Protein AF-A0A522EWA6-F1 (afdb_monomer)

Radius of gyration: 21.9 Å; Cα contacts (8 Å, |Δi|>4): 262; chains: 1; bounding box: 53×38×68 Å

Structure (mmCIF, N/CA/C/O backbone):
data_AF-A0A522EWA6-F1
#
_entry.id   AF-A0A522EWA6-F1
#
loop_
_atom_site.group_PDB
_atom_site.id
_atom_site.type_symbol
_atom_site.label_atom_id
_atom_site.label_alt_id
_atom_site.label_comp_id
_atom_site.label_asym_id
_atom_site.label_entity_id
_atom_site.label_seq_id
_atom_site.pdbx_PDB_ins_code
_atom_site.Cartn_x
_atom_site.Cartn_y
_atom_site.Cartn_z
_atom_site.occupancy
_atom_site.B_iso_or_equiv
_atom_site.auth_seq_id
_atom_site.auth_comp_id
_atom_site.auth_asym_id
_atom_site.auth_atom_id
_atom_site.pdbx_PDB_model_num
ATOM 1 N N . MET A 1 1 ? -25.212 -21.158 46.174 1.00 70.19 1 MET A N 1
ATOM 2 C CA . MET A 1 1 ? -25.346 -21.860 44.876 1.00 70.19 1 MET A CA 1
ATOM 3 C C .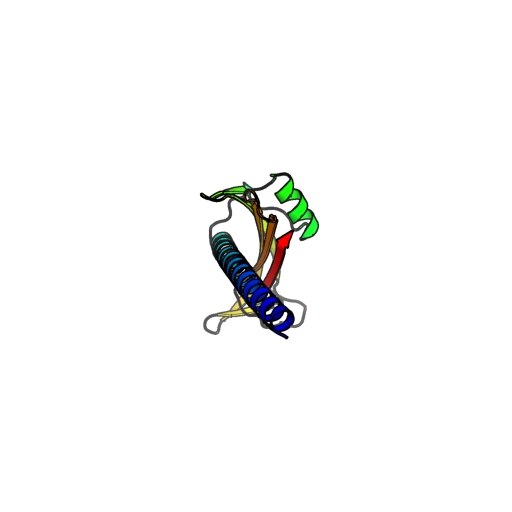 MET A 1 1 ? -26.035 -21.005 43.813 1.00 70.19 1 MET A C 1
ATOM 5 O O . MET A 1 1 ? -25.386 -20.706 42.824 1.00 70.19 1 MET A O 1
ATOM 9 N N . LEU A 1 2 ? -27.272 -20.528 44.020 1.00 87.06 2 LEU A N 1
ATOM 10 C CA . LEU A 1 2 ? -28.001 -19.696 43.036 1.00 87.06 2 LEU A CA 1
ATOM 11 C C . LEU A 1 2 ? -27.267 -18.408 42.613 1.00 87.06 2 LEU A C 1
ATOM 13 O O . LEU A 1 2 ? -27.205 -18.108 41.428 1.00 87.06 2 LEU A O 1
ATOM 17 N N . SER A 1 3 ? -26.648 -17.690 43.557 1.00 90.25 3 SER A N 1
ATOM 18 C CA . SER A 1 3 ? -25.840 -16.490 43.257 1.00 90.25 3 SER A CA 1
ATOM 19 C C . SER A 1 3 ? -24.635 -16.797 42.351 1.00 90.25 3 SER A C 1
ATOM 21 O O . SER A 1 3 ? -24.349 -16.060 41.413 1.00 90.25 3 SER A O 1
ATOM 23 N N . LEU A 1 4 ? -23.991 -17.947 42.565 1.00 91.19 4 LEU A N 1
ATOM 24 C CA . LEU A 1 4 ? -22.839 -18.404 41.784 1.00 91.19 4 LEU A CA 1
ATOM 25 C C . LEU A 1 4 ? -23.244 -18.749 40.344 1.00 91.19 4 LEU A C 1
ATOM 27 O O . LEU A 1 4 ? -22.566 -18.356 39.402 1.00 91.19 4 LEU A O 1
ATOM 31 N N . ILE A 1 5 ? -24.391 -19.416 40.182 1.00 92.44 5 ILE A N 1
ATOM 32 C CA . ILE A 1 5 ? -24.976 -19.733 38.872 1.00 92.44 5 ILE A CA 1
ATOM 33 C C . ILE A 1 5 ? -25.405 -18.446 38.152 1.00 92.44 5 ILE A C 1
ATOM 35 O O . ILE A 1 5 ? -25.106 -18.278 36.974 1.00 92.44 5 ILE A O 1
ATOM 39 N N . SER A 1 6 ? -26.045 -17.507 38.856 1.00 94.69 6 SER A N 1
ATOM 40 C CA . SER A 1 6 ? -26.446 -16.214 38.290 1.00 94.69 6 SER A CA 1
ATOM 41 C C . SER A 1 6 ? -25.248 -15.390 37.818 1.00 94.69 6 SER A C 1
ATOM 43 O O . SER A 1 6 ? -25.321 -14.774 36.757 1.00 94.69 6 SER A O 1
ATOM 45 N N . LEU A 1 7 ? -24.150 -15.376 38.581 1.00 94.75 7 LEU A N 1
ATOM 46 C CA . LEU A 1 7 ? -22.927 -14.676 38.195 1.00 94.75 7 LEU A CA 1
ATOM 47 C C . LEU A 1 7 ? -22.308 -15.306 36.942 1.00 94.75 7 LEU A C 1
ATOM 49 O O . LEU A 1 7 ? -21.950 -14.581 36.023 1.00 94.75 7 LEU A O 1
ATOM 53 N N . LEU A 1 8 ? -22.247 -16.640 36.878 1.00 95.44 8 LEU A N 1
ATOM 54 C CA . LEU A 1 8 ? -21.764 -17.382 35.707 1.00 95.44 8 LEU A CA 1
ATOM 55 C C . LEU A 1 8 ? -22.600 -17.118 34.448 1.00 95.44 8 LEU A C 1
ATOM 57 O O . LEU A 1 8 ? -22.051 -16.980 33.358 1.00 95.44 8 LEU A O 1
ATOM 61 N N . LEU A 1 9 ? -23.925 -17.027 34.589 1.00 95.62 9 LEU A N 1
ATOM 62 C CA . LEU A 1 9 ? -24.805 -16.674 33.475 1.00 95.62 9 LEU A CA 1
ATOM 63 C C . LEU A 1 9 ? -24.546 -15.240 33.000 1.00 95.62 9 LEU A C 1
ATOM 65 O O . LEU A 1 9 ? -24.426 -15.009 31.798 1.00 95.62 9 LEU A O 1
ATOM 69 N N . LEU A 1 10 ? -24.400 -14.291 33.929 1.00 96.12 10 LEU A N 1
ATOM 70 C CA . LEU A 1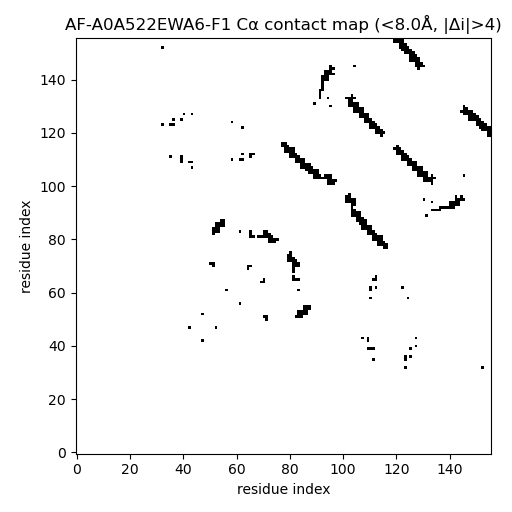 10 ? -24.126 -12.893 33.598 1.00 96.12 10 LEU A CA 1
ATOM 71 C C . LEU A 1 10 ? -22.771 -12.733 32.891 1.00 96.12 10 LEU A C 1
ATOM 73 O O . LEU A 1 10 ? -22.690 -12.057 31.865 1.00 96.12 10 LEU A O 1
ATOM 77 N N . THR A 1 11 ? -21.718 -13.382 33.398 1.00 95.81 11 THR A N 1
ATOM 78 C CA . THR A 1 11 ? -20.392 -13.342 32.767 1.00 95.81 11 THR A CA 1
ATOM 79 C C . THR A 1 11 ? -20.400 -14.024 31.405 1.00 95.81 11 THR A C 1
ATOM 81 O O . THR A 1 11 ? -19.826 -13.481 30.462 1.00 95.81 11 THR A O 1
ATOM 84 N N . GLY A 1 12 ? -21.108 -15.149 31.261 1.00 96.00 12 GLY A N 1
ATOM 85 C CA . GLY A 1 12 ? -21.303 -15.819 29.976 1.00 96.00 12 GLY A CA 1
ATOM 86 C C . GLY A 1 12 ? -21.970 -14.910 28.942 1.00 96.00 12 GLY A C 1
ATOM 87 O O . GLY A 1 12 ? -21.460 -14.757 27.832 1.00 96.00 12 GLY A O 1
ATOM 88 N N . MET A 1 13 ? -23.060 -14.228 29.312 1.00 95.81 13 MET A N 1
ATOM 89 C CA . MET A 1 13 ? -23.728 -13.264 28.428 1.00 95.81 13 MET A CA 1
ATOM 90 C C . MET A 1 13 ? -22.816 -12.086 28.069 1.00 95.81 13 MET A C 1
ATOM 92 O O . MET A 1 13 ? -22.732 -11.702 26.902 1.00 95.81 13 MET A O 1
ATOM 96 N N . GLN A 1 14 ? -22.094 -11.532 29.047 1.00 96.31 14 GLN A N 1
ATOM 97 C CA . GLN A 1 14 ? -21.159 -10.433 28.812 1.00 96.31 14 GLN A CA 1
ATOM 98 C C . GLN A 1 14 ? -20.033 -10.840 27.853 1.00 96.31 14 GLN A C 1
ATOM 100 O O . GLN A 1 14 ? -19.673 -10.072 26.961 1.00 96.31 14 GLN A O 1
ATOM 105 N N . GLN A 1 15 ? -19.503 -12.054 27.991 1.00 96.06 15 GLN A N 1
ATOM 106 C CA . GLN A 1 15 ? -18.454 -12.569 27.118 1.00 96.06 15 GLN A CA 1
ATOM 107 C C . GLN A 1 15 ? -18.953 -12.765 25.682 1.00 96.06 15 GLN A C 1
ATOM 109 O O . GLN A 1 15 ? -18.258 -12.382 24.742 1.00 96.06 15 GLN A O 1
ATOM 114 N N . VAL A 1 16 ? -20.172 -13.281 25.503 1.00 96.69 16 VAL A N 1
ATOM 115 C CA . VAL A 1 16 ? -20.808 -13.399 24.181 1.00 96.69 16 VAL A CA 1
ATOM 116 C C . VAL A 1 16 ? -20.965 -12.022 23.530 1.00 96.69 16 VAL A C 1
ATOM 118 O O . VAL A 1 16 ? -20.582 -11.843 22.375 1.00 96.69 16 VAL A O 1
ATOM 121 N N . LEU A 1 17 ? -21.448 -11.020 24.272 1.00 96.81 17 LEU A N 1
ATOM 122 C CA . LEU A 1 17 ? -21.591 -9.650 23.763 1.00 96.81 17 LEU A CA 1
ATOM 123 C C . LEU A 1 17 ? -20.247 -9.034 23.349 1.00 96.81 17 LEU A C 1
ATOM 125 O O . LEU A 1 17 ? -20.148 -8.406 22.293 1.00 96.81 17 LEU A O 1
ATOM 129 N N . LEU A 1 18 ? -19.202 -9.226 24.156 1.00 95.75 18 LEU A N 1
ATOM 130 C CA . LEU A 1 18 ? -17.854 -8.760 23.827 1.00 95.75 18 LEU A CA 1
ATOM 131 C C . LEU A 1 18 ? -17.302 -9.456 22.580 1.00 95.75 18 LEU A C 1
ATOM 133 O O . LEU A 1 18 ? -16.688 -8.797 21.741 1.00 95.75 18 LEU A O 1
ATOM 137 N N . TYR A 1 19 ? -17.562 -10.754 22.427 1.00 96.44 19 TYR A N 1
ATOM 138 C CA . TYR A 1 19 ? -17.145 -11.517 21.256 1.00 96.44 19 TYR A CA 1
ATOM 139 C C . TYR A 1 19 ? -17.828 -11.019 19.978 1.00 96.44 19 TYR A C 1
ATOM 141 O O . TYR A 1 19 ? -17.151 -10.741 18.990 1.00 96.44 19 TYR A O 1
ATOM 149 N N . PHE A 1 20 ? -19.146 -10.796 20.014 1.00 96.06 20 PHE A N 1
ATOM 150 C CA . PHE A 1 20 ? -19.873 -10.195 18.891 1.00 96.06 20 PHE A CA 1
ATOM 151 C C . PHE A 1 20 ? -19.331 -8.812 18.523 1.00 96.06 20 PHE A C 1
ATOM 153 O O . PHE A 1 20 ? -19.141 -8.510 17.345 1.00 96.06 20 PHE A O 1
ATOM 160 N N . LYS A 1 21 ? -19.022 -7.973 19.518 1.00 94.50 21 LYS A N 1
ATOM 161 C CA . LYS A 1 21 ? -18.421 -6.658 19.273 1.00 94.50 21 LYS A CA 1
ATOM 162 C C . LYS A 1 21 ? -17.056 -6.773 18.588 1.00 94.50 21 LYS A C 1
ATOM 164 O O . LYS A 1 21 ? -16.794 -6.029 17.645 1.00 94.50 21 LYS A O 1
ATOM 169 N N . ALA A 1 22 ? -16.207 -7.693 19.044 1.00 93.88 22 ALA A N 1
ATOM 170 C CA . ALA A 1 22 ? -14.890 -7.925 18.459 1.00 93.88 22 ALA A CA 1
ATOM 171 C C . ALA A 1 22 ? -14.986 -8.436 17.011 1.00 93.88 22 ALA A C 1
ATOM 173 O O . ALA A 1 22 ? -14.269 -7.939 16.145 1.00 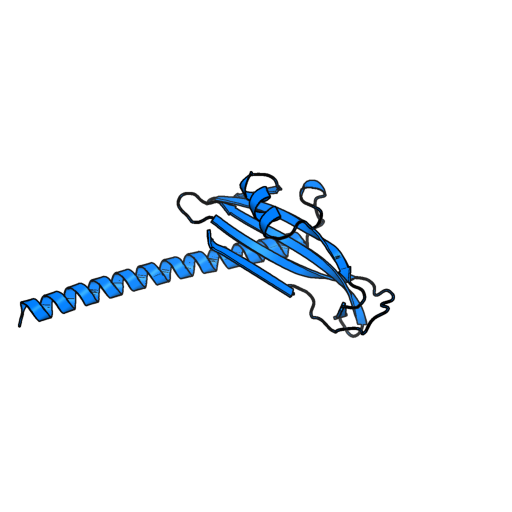93.88 22 ALA A O 1
ATOM 174 N N . LEU A 1 23 ? -15.909 -9.364 16.731 1.00 94.69 23 LEU A N 1
ATOM 175 C CA . LEU A 1 23 ? -16.162 -9.860 15.375 1.00 94.69 23 LEU A CA 1
ATOM 176 C C . LEU A 1 23 ? -16.595 -8.739 14.428 1.00 94.69 23 LEU A C 1
ATOM 178 O O . LEU A 1 23 ? -16.007 -8.584 13.361 1.00 94.69 23 LEU A O 1
ATOM 182 N N . ASN A 1 24 ? -17.554 -7.911 14.843 1.00 92.06 24 ASN A N 1
ATOM 183 C CA . ASN A 1 24 ? -18.030 -6.798 14.021 1.00 92.06 24 ASN A CA 1
ATOM 184 C C . ASN A 1 24 ? -16.915 -5.779 13.734 1.00 92.06 24 ASN A C 1
ATOM 186 O O . ASN A 1 24 ? -16.817 -5.247 12.630 1.00 92.06 24 ASN A O 1
ATOM 190 N N . GLN A 1 25 ? -16.046 -5.509 14.715 1.00 89.00 25 GLN A N 1
ATOM 191 C CA . GLN A 1 25 ? -14.884 -4.638 14.512 1.00 89.00 25 GLN A CA 1
ATOM 192 C C . GLN A 1 25 ? -13.872 -5.247 13.539 1.00 89.00 25 GLN A C 1
ATOM 194 O O . GLN A 1 25 ? -13.335 -4.531 12.693 1.00 89.00 25 GLN A O 1
ATOM 199 N N . HIS A 1 26 ? -13.628 -6.554 13.634 1.00 89.56 26 HIS A N 1
ATOM 200 C CA . HIS A 1 26 ? -12.735 -7.260 12.724 1.00 89.56 26 HIS A CA 1
ATOM 201 C C . HIS A 1 26 ? -13.269 -7.246 11.287 1.00 89.56 26 HIS A C 1
ATOM 203 O O . HIS A 1 26 ? -12.527 -6.939 10.356 1.00 89.56 26 HIS A O 1
ATOM 209 N N . GLU A 1 27 ? -14.562 -7.518 11.097 1.00 91.31 27 GLU A N 1
ATOM 210 C CA . GLU A 1 27 ? -15.198 -7.467 9.780 1.00 91.31 27 GLU A CA 1
ATOM 211 C C . GLU A 1 27 ? -15.074 -6.073 9.154 1.00 91.31 27 GLU A C 1
ATOM 213 O O . GLU A 1 27 ? -14.659 -5.940 8.001 1.00 91.31 27 GLU A O 1
ATOM 218 N N . LEU A 1 28 ? -15.342 -5.022 9.933 1.00 88.94 28 LEU A N 1
ATOM 219 C CA . LEU A 1 28 ? -15.198 -3.642 9.478 1.00 88.94 28 LEU A CA 1
ATOM 220 C C . LEU A 1 28 ? -13.754 -3.323 9.052 1.00 88.94 28 LEU A C 1
ATOM 222 O O . LEU A 1 28 ? -13.536 -2.743 7.988 1.00 88.94 28 LEU A O 1
ATOM 226 N N . GLN A 1 29 ? -12.757 -3.719 9.847 1.00 87.06 29 GLN A N 1
ATOM 227 C CA . GLN A 1 29 ? -11.341 -3.524 9.507 1.00 87.06 29 GLN A CA 1
ATOM 228 C C . GLN A 1 29 ? -10.956 -4.267 8.224 1.00 87.06 29 GLN A C 1
ATOM 230 O O . GLN A 1 29 ? -10.277 -3.709 7.362 1.00 87.06 29 GLN A O 1
ATOM 235 N N . GLN A 1 30 ? -11.431 -5.501 8.063 1.00 90.81 30 GLN A N 1
ATOM 236 C CA . GLN A 1 30 ? -11.172 -6.310 6.880 1.00 90.81 30 GLN A CA 1
ATOM 237 C C . GLN A 1 30 ? -11.797 -5.689 5.621 1.00 90.81 30 GLN A C 1
ATOM 239 O O . GLN A 1 30 ? -11.135 -5.589 4.585 1.00 90.81 30 GLN A O 1
ATOM 244 N N . GLN A 1 31 ? -13.037 -5.199 5.707 1.00 90.56 31 GLN A N 1
ATOM 245 C CA . GLN A 1 31 ? -13.686 -4.487 4.603 1.00 90.56 31 GLN A CA 1
ATOM 246 C C . GLN A 1 31 ? -12.891 -3.242 4.189 1.00 90.56 31 GLN A C 1
ATOM 248 O O . GLN A 1 31 ? -12.659 -3.025 2.997 1.00 90.56 31 GLN A O 1
ATOM 253 N N . ARG A 1 32 ? -12.419 -2.450 5.159 1.00 88.88 32 ARG A N 1
ATOM 254 C CA . ARG A 1 32 ? -11.609 -1.253 4.894 1.00 88.88 32 ARG A CA 1
ATOM 255 C C . ARG A 1 32 ? -10.266 -1.590 4.260 1.00 88.88 32 ARG A C 1
ATOM 257 O O . ARG A 1 32 ? -9.893 -0.957 3.272 1.00 88.88 32 ARG A O 1
ATOM 264 N N . PHE A 1 33 ? -9.576 -2.614 4.762 1.00 91.69 33 PHE A N 1
ATOM 265 C CA . PHE A 1 33 ? -8.340 -3.103 4.156 1.00 91.69 33 PHE A CA 1
ATOM 266 C C . PHE A 1 33 ? -8.545 -3.441 2.674 1.00 91.69 33 PHE A C 1
ATOM 268 O O . PHE A 1 33 ? -7.815 -2.921 1.832 1.00 91.69 33 PHE A O 1
ATOM 275 N N . TYR A 1 34 ? -9.572 -4.225 2.328 1.00 92.25 34 TYR A N 1
ATOM 276 C CA . TYR A 1 34 ? -9.825 -4.602 0.932 1.00 92.25 34 TYR A CA 1
ATOM 277 C C . TYR A 1 34 ? -10.218 -3.421 0.042 1.00 92.25 34 TYR A C 1
ATOM 279 O O . TYR A 1 34 ? -9.867 -3.388 -1.139 1.00 92.25 34 TYR A O 1
ATOM 287 N N . GLN A 1 35 ? -10.941 -2.436 0.577 1.00 91.38 35 GLN A N 1
ATOM 28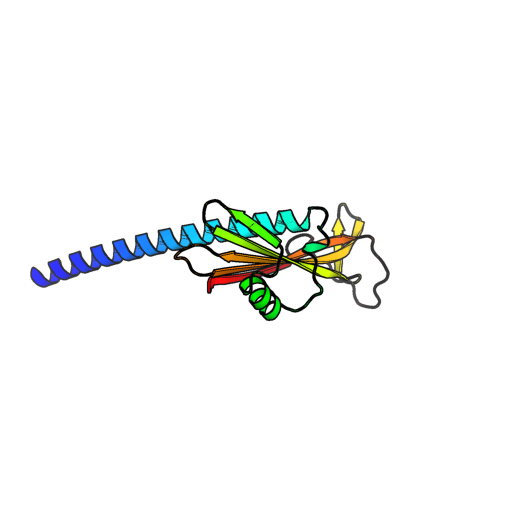8 C CA . GLN A 1 35 ? -11.241 -1.207 -0.160 1.00 91.38 35 GLN A CA 1
ATOM 289 C C . GLN A 1 35 ? -9.965 -0.415 -0.458 1.00 91.38 35 GLN A C 1
ATOM 291 O O . GLN A 1 35 ? -9.754 0.010 -1.597 1.00 91.38 35 GLN A O 1
ATOM 296 N N . MET A 1 36 ? -9.094 -0.254 0.541 1.00 93.06 36 MET A N 1
ATOM 297 C CA . MET A 1 36 ? -7.804 0.412 0.379 1.00 93.06 36 MET A CA 1
ATOM 298 C C . MET A 1 36 ? -6.889 -0.360 -0.580 1.00 93.06 36 MET A C 1
ATOM 300 O O . MET A 1 36 ? -6.258 0.252 -1.438 1.00 93.06 36 MET A O 1
ATOM 304 N N . GLU A 1 37 ? -6.841 -1.690 -0.494 1.00 93.56 37 GLU A N 1
ATOM 305 C CA . GLU A 1 37 ? -6.074 -2.541 -1.408 1.00 93.56 37 GLU A CA 1
ATOM 306 C C . GLU A 1 37 ? -6.552 -2.362 -2.850 1.00 93.56 37 GLU A C 1
ATOM 308 O O . GLU A 1 37 ? -5.755 -2.047 -3.734 1.00 93.56 37 GLU A O 1
ATOM 313 N N . ARG A 1 38 ? -7.865 -2.463 -3.083 1.00 91.62 38 ARG A N 1
ATOM 314 C CA . ARG A 1 38 ? -8.461 -2.269 -4.409 1.00 91.62 38 ARG A CA 1
ATOM 315 C C . ARG A 1 38 ? -8.141 -0.886 -4.971 1.00 91.62 38 ARG A C 1
ATOM 317 O O . ARG A 1 38 ? -7.809 -0.760 -6.150 1.00 91.62 38 ARG A O 1
ATOM 324 N N . LEU A 1 39 ? -8.213 0.147 -4.131 1.00 91.81 39 LEU A N 1
ATOM 325 C CA . LEU A 1 39 ? -7.854 1.507 -4.515 1.00 91.81 39 LEU A CA 1
ATOM 326 C C . LEU A 1 39 ? -6.365 1.622 -4.859 1.00 91.81 39 LEU A C 1
ATOM 328 O O . LEU A 1 39 ? -6.021 2.212 -5.881 1.00 91.81 39 LEU A O 1
ATOM 332 N N . ALA A 1 40 ? -5.478 1.044 -4.052 1.00 92.88 40 ALA A N 1
ATOM 333 C CA . ALA A 1 40 ? -4.045 1.045 -4.322 1.00 92.88 40 ALA A CA 1
ATOM 334 C C . ALA A 1 40 ? -3.728 0.353 -5.657 1.00 92.88 40 ALA A C 1
ATOM 336 O O . ALA A 1 40 ? -3.002 0.919 -6.473 1.00 92.88 40 ALA A O 1
ATOM 337 N N . SER A 1 41 ? -4.323 -0.812 -5.922 1.00 89.00 41 SER A N 1
ATOM 338 C CA . SER A 1 41 ? -4.187 -1.526 -7.198 1.00 89.00 41 SER A CA 1
ATOM 339 C C . SER A 1 41 ? -4.734 -0.728 -8.382 1.00 89.00 41 SER A C 1
ATOM 341 O O . SER A 1 41 ? -4.158 -0.745 -9.465 1.00 89.00 41 SER A O 1
ATOM 343 N N . PHE A 1 42 ? -5.825 0.014 -8.198 1.00 89.12 42 PHE A N 1
ATOM 344 C CA . PHE A 1 42 ? -6.337 0.907 -9.236 1.00 89.12 42 PHE A CA 1
ATOM 345 C C . PHE A 1 42 ? -5.371 2.069 -9.525 1.00 89.12 42 PHE A C 1
ATOM 347 O O . PHE A 1 42 ? -5.121 2.411 -10.685 1.00 89.12 42 PHE A O 1
ATOM 354 N N . LEU A 1 43 ? -4.784 2.658 -8.479 1.00 89.25 43 LEU A N 1
ATOM 355 C CA . LEU A 1 43 ? -3.829 3.763 -8.597 1.00 89.25 43 LEU A CA 1
ATOM 356 C C . LEU A 1 43 ? -2.514 3.349 -9.273 1.00 89.25 43 LEU A C 1
ATOM 358 O O . LEU A 1 43 ? -1.878 4.192 -9.905 1.00 89.25 43 LEU A O 1
ATOM 362 N N . THR A 1 44 ? -2.105 2.079 -9.186 1.00 84.44 44 THR A N 1
ATOM 363 C CA . THR A 1 44 ? -0.907 1.587 -9.891 1.00 84.44 44 THR A CA 1
ATOM 364 C C . THR A 1 44 ? -1.130 1.389 -11.389 1.00 84.44 44 THR A C 1
ATOM 366 O O . THR A 1 44 ? -0.169 1.503 -12.150 1.00 84.44 44 THR A O 1
ATOM 369 N N . GLN A 1 45 ? -2.368 1.117 -11.814 1.00 78.88 45 GLN A N 1
ATOM 370 C CA . GLN A 1 45 ? -2.724 0.840 -13.212 1.00 78.88 45 GLN A CA 1
ATOM 371 C C . GLN A 1 45 ? -3.064 2.104 -14.016 1.00 78.88 45 GLN A C 1
ATOM 373 O O . GLN A 1 45 ? -2.855 2.144 -15.230 1.00 78.88 45 GLN A O 1
ATOM 378 N N . LYS A 1 46 ? -3.585 3.159 -13.375 1.00 76.44 46 LYS A N 1
ATOM 379 C CA . LYS A 1 46 ? -3.902 4.419 -14.066 1.00 76.44 46 LYS A CA 1
ATOM 380 C C . LYS A 1 46 ? -2.645 5.210 -14.444 1.0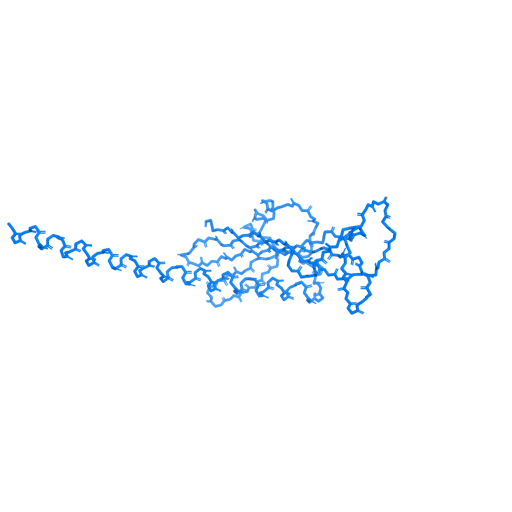0 76.44 46 LYS A C 1
ATOM 382 O O . LYS A 1 46 ? -1.642 5.207 -13.731 1.00 76.44 46 LYS A O 1
ATOM 387 N N . LYS A 1 47 ? -2.728 5.981 -15.543 1.00 65.62 47 LYS A N 1
ATOM 388 C CA . LYS A 1 47 ? -1.710 6.991 -15.886 1.00 65.62 47 LYS A CA 1
ATOM 389 C C . LYS A 1 47 ? -1.531 7.937 -14.697 1.00 65.62 47 LYS A C 1
ATOM 391 O O . LYS A 1 47 ? -2.469 8.617 -14.285 1.00 65.62 47 LYS A O 1
ATOM 396 N N . ARG A 1 48 ? -0.318 7.938 -14.144 1.00 68.88 48 ARG A N 1
ATOM 397 C CA . ARG A 1 48 ? 0.024 8.640 -12.906 1.00 68.88 48 ARG A CA 1
ATOM 398 C C . ARG A 1 48 ? -0.100 10.146 -13.124 1.00 68.88 48 ARG A C 1
ATOM 400 O O . ARG A 1 48 ? 0.572 10.701 -13.994 1.00 68.88 48 ARG A O 1
ATOM 407 N N . SER A 1 49 ? -0.921 10.817 -12.320 1.00 67.19 49 SER A N 1
ATOM 408 C CA . SER A 1 49 ? -0.830 12.273 -12.220 1.00 67.19 49 SER A CA 1
ATOM 409 C C . SER A 1 49 ? 0.52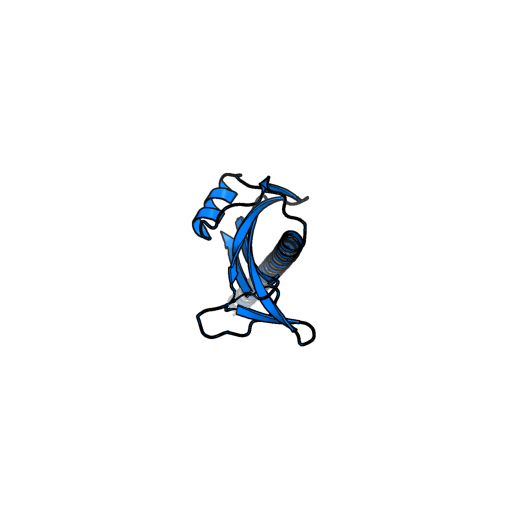1 12.621 -11.600 1.00 67.19 49 SER A C 1
ATOM 411 O O . SER A 1 49 ? 0.848 12.130 -10.517 1.00 67.19 49 SER A O 1
ATOM 413 N N . ARG A 1 50 ? 1.307 13.474 -12.272 1.00 73.31 50 ARG A N 1
ATOM 414 C CA . ARG A 1 50 ? 2.614 13.930 -11.763 1.00 73.31 50 ARG A CA 1
ATOM 415 C C . ARG A 1 50 ? 2.500 14.595 -10.386 1.00 73.31 50 ARG A C 1
ATOM 417 O O . ARG A 1 50 ? 3.459 14.554 -9.631 1.00 73.31 50 ARG A O 1
ATOM 424 N N . AL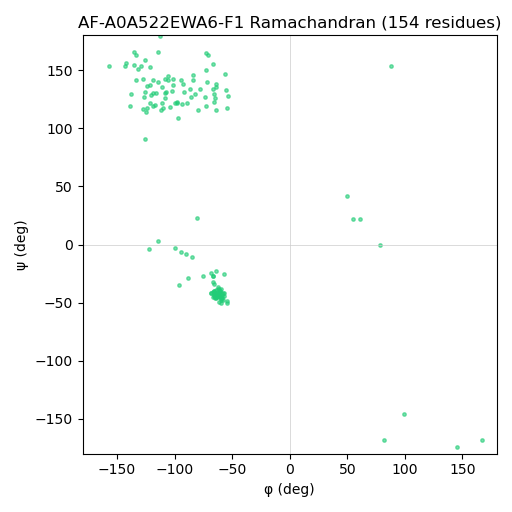A A 1 51 ? 1.331 15.143 -10.042 1.00 77.62 51 ALA A N 1
ATOM 425 C CA . ALA A 1 51 ? 1.094 15.812 -8.763 1.00 77.62 51 ALA A CA 1
ATOM 426 C C . ALA A 1 51 ? 1.136 14.865 -7.548 1.00 77.62 51 ALA A C 1
ATOM 428 O O . ALA A 1 51 ? 1.463 15.298 -6.448 1.00 77.62 51 ALA A O 1
ATOM 429 N N . CYS A 1 52 ? 0.831 13.576 -7.740 1.00 87.12 52 CYS A N 1
ATOM 430 C CA . CYS A 1 52 ? 0.809 12.577 -6.663 1.00 87.12 52 CYS A CA 1
ATOM 431 C C . CYS A 1 52 ? 2.085 11.726 -6.617 1.00 87.12 52 CYS A C 1
ATOM 433 O O . CYS A 1 52 ? 2.212 10.850 -5.758 1.00 87.12 52 CYS A O 1
ATOM 435 N N . LEU A 1 53 ? 2.994 11.948 -7.571 1.00 88.38 53 LEU A N 1
ATOM 436 C CA . LEU A 1 53 ? 4.240 11.214 -7.693 1.00 88.38 53 LEU A CA 1
ATOM 437 C C . LEU A 1 53 ? 5.304 11.869 -6.813 1.00 88.38 53 LEU A C 1
ATOM 439 O O . LEU A 1 53 ? 5.570 13.064 -6.930 1.00 88.38 53 LEU A O 1
ATOM 443 N N . ILE A 1 54 ? 5.931 11.084 -5.949 1.00 88.75 54 ILE A N 1
ATOM 444 C CA . ILE A 1 54 ? 7.040 11.529 -5.107 1.00 88.75 54 ILE A CA 1
ATOM 445 C C . ILE A 1 54 ? 8.245 10.607 -5.291 1.00 88.75 54 ILE A C 1
ATOM 447 O O . ILE A 1 54 ? 8.112 9.459 -5.718 1.00 88.75 54 ILE A O 1
ATOM 451 N N . SER A 1 55 ? 9.431 11.110 -4.951 1.00 85.44 55 SER A N 1
ATOM 452 C CA . SER A 1 55 ? 10.614 10.265 -4.811 1.00 85.44 55 SER A CA 1
ATOM 453 C C . SER A 1 55 ? 10.458 9.306 -3.629 1.00 85.44 55 SER A C 1
ATOM 455 O O . SER A 1 55 ? 9.712 9.572 -2.681 1.00 85.44 55 SER A O 1
ATOM 457 N N . ALA A 1 56 ? 11.176 8.185 -3.682 1.00 85.69 56 ALA A N 1
ATOM 458 C CA . ALA A 1 56 ? 11.181 7.210 -2.604 1.00 85.69 56 ALA A CA 1
ATOM 459 C C . ALA A 1 56 ? 11.779 7.822 -1.323 1.00 85.69 56 ALA A C 1
ATOM 461 O O . ALA A 1 56 ? 12.959 8.162 -1.282 1.00 85.69 56 ALA A O 1
ATOM 462 N N . ILE A 1 57 ? 10.972 7.946 -0.266 1.00 86.25 57 ILE A N 1
ATOM 463 C CA . ILE A 1 57 ? 11.400 8.538 1.021 1.00 86.25 57 ILE A CA 1
ATOM 464 C C . ILE A 1 57 ? 11.224 7.590 2.217 1.00 86.25 57 ILE A C 1
ATOM 466 O O . ILE A 1 57 ? 11.635 7.919 3.329 1.00 86.25 57 ILE A O 1
ATOM 470 N N . GLY A 1 58 ? 10.655 6.402 1.992 1.00 84.69 58 GLY A N 1
ATOM 471 C CA . GLY A 1 58 ? 10.477 5.364 3.012 1.00 84.69 58 GLY A CA 1
ATOM 472 C C . GLY A 1 58 ? 9.175 5.502 3.808 1.00 84.69 58 GLY A C 1
ATOM 473 O O . GLY A 1 58 ? 8.628 6.591 3.966 1.00 84.69 58 GLY A O 1
ATOM 474 N N . ALA A 1 59 ? 8.673 4.376 4.324 1.00 84.75 59 ALA A N 1
ATOM 475 C CA . ALA A 1 59 ? 7.307 4.253 4.846 1.00 84.75 59 ALA A CA 1
ATOM 476 C C . ALA A 1 59 ? 6.954 5.251 5.962 1.00 84.75 59 ALA A C 1
ATOM 478 O O . ALA A 1 59 ? 5.891 5.862 5.925 1.00 84.75 59 ALA A O 1
ATOM 479 N N . GLU A 1 60 ? 7.841 5.449 6.938 1.00 86.62 60 GLU A N 1
ATOM 480 C CA . GLU A 1 60 ? 7.559 6.327 8.080 1.00 86.62 60 GLU A CA 1
ATOM 481 C C . GLU A 1 60 ? 7.478 7.806 7.673 1.00 86.62 60 GLU A C 1
ATOM 483 O O . GLU A 1 60 ? 6.577 8.531 8.101 1.00 86.62 60 GLU A O 1
ATOM 488 N N . LYS A 1 61 ? 8.391 8.252 6.798 1.00 90.44 61 LYS A N 1
ATOM 489 C CA . LYS A 1 61 ? 8.378 9.622 6.272 1.00 90.44 61 LYS A CA 1
ATOM 490 C C . LYS A 1 61 ? 7.146 9.859 5.402 1.00 90.44 61 LYS A C 1
ATOM 492 O O . LYS A 1 61 ? 6.541 10.924 5.506 1.00 90.44 61 LYS A O 1
ATOM 497 N N . VAL A 1 62 ? 6.754 8.876 4.585 1.00 91.75 62 VAL A N 1
ATOM 498 C CA . VAL A 1 62 ? 5.515 8.948 3.795 1.00 91.75 62 VAL A CA 1
ATOM 499 C C . VAL A 1 62 ? 4.295 9.067 4.705 1.00 91.75 62 VAL A C 1
ATOM 501 O O . VAL A 1 62 ? 3.507 9.990 4.517 1.00 91.75 62 VAL A O 1
ATOM 504 N N . TRP A 1 63 ? 4.171 8.206 5.721 1.00 89.69 63 TRP A N 1
ATOM 505 C CA . TRP A 1 63 ? 3.075 8.268 6.693 1.00 89.69 63 TRP A CA 1
ATOM 506 C C . TRP A 1 63 ? 2.976 9.653 7.345 1.00 89.69 63 TRP A C 1
ATOM 508 O O . TRP A 1 63 ? 1.913 10.272 7.332 1.00 89.69 63 TRP A O 1
ATOM 518 N N . ARG A 1 64 ? 4.101 10.195 7.829 1.00 89.88 64 ARG A N 1
ATOM 519 C CA . ARG A 1 64 ? 4.138 11.524 8.457 1.00 89.88 64 ARG A CA 1
ATOM 520 C C . ARG A 1 64 ? 3.690 12.634 7.499 1.00 89.88 64 ARG A C 1
ATOM 522 O O . ARG A 1 64 ? 2.967 13.531 7.916 1.00 89.88 64 ARG A O 1
ATOM 529 N N . ARG A 1 65 ? 4.088 12.574 6.221 1.00 91.00 65 ARG A N 1
ATOM 530 C CA . ARG A 1 65 ? 3.670 13.555 5.202 1.00 91.00 65 ARG A CA 1
ATOM 531 C C . ARG A 1 65 ? 2.177 13.472 4.894 1.00 91.00 65 ARG A C 1
ATOM 533 O O . ARG A 1 65 ? 1.534 14.519 4.855 1.00 91.00 65 ARG A O 1
ATOM 540 N N . LEU A 1 66 ? 1.645 12.261 4.721 1.00 90.94 66 LEU A N 1
ATOM 541 C CA . LEU A 1 66 ? 0.213 12.042 4.495 1.00 90.94 66 LEU A CA 1
ATOM 542 C C . LEU A 1 66 ? -0.627 12.570 5.661 1.00 90.94 66 LEU A C 1
ATOM 544 O O . LEU A 1 66 ? -1.664 13.181 5.433 1.00 90.94 66 LEU A O 1
ATOM 548 N N . ARG A 1 67 ? -0.145 12.406 6.900 1.00 88.19 67 ARG A N 1
ATOM 549 C CA . ARG A 1 67 ? -0.819 12.910 8.104 1.00 88.19 67 ARG A CA 1
ATOM 550 C C . ARG A 1 67 ? -0.868 14.435 8.178 1.00 88.19 67 ARG A C 1
ATOM 552 O O . ARG A 1 67 ? -1.825 14.996 8.684 1.00 88.19 67 ARG A O 1
ATOM 559 N N . THR A 1 68 ? 0.143 15.118 7.642 1.00 86.00 68 THR A N 1
ATOM 560 C CA . THR A 1 68 ? 0.154 16.590 7.528 1.00 86.00 68 THR A CA 1
ATOM 561 C C . THR A 1 68 ? -0.653 17.108 6.331 1.00 86.00 68 THR A C 1
ATOM 563 O O . THR A 1 68 ? -0.351 18.182 5.818 1.00 86.00 68 THR A O 1
ATOM 566 N N . GLU A 1 69 ? -1.605 16.310 5.837 1.00 68.81 69 GLU A N 1
ATOM 567 C CA . GLU A 1 69 ? -2.470 16.583 4.678 1.00 68.81 69 GLU A CA 1
ATOM 568 C C . GLU A 1 69 ? -1.719 16.920 3.382 1.00 68.81 69 GLU A C 1
ATOM 570 O O . GLU A 1 69 ? -2.255 17.516 2.450 1.00 68.81 69 GLU A O 1
ATOM 575 N N . LYS A 1 70 ? -0.451 16.510 3.287 1.00 73.50 70 LYS A N 1
ATOM 576 C CA . LYS A 1 70 ? 0.322 16.632 2.054 1.00 73.50 70 LYS A CA 1
ATOM 577 C C . LYS A 1 70 ? 0.093 15.371 1.244 1.00 73.50 70 LYS A C 1
ATOM 579 O O . LYS A 1 70 ? 0.423 14.282 1.701 1.00 73.50 70 LYS A O 1
ATOM 584 N N . GLY A 1 71 ? -0.411 15.532 0.030 1.00 84.00 71 GLY A N 1
ATOM 585 C CA . GLY A 1 71 ? -0.624 14.441 -0.910 1.00 84.00 71 GLY A CA 1
ATOM 586 C C . GLY A 1 71 ? -1.854 14.671 -1.759 1.00 84.00 71 GLY A C 1
ATOM 587 O O . GLY A 1 71 ? -2.480 15.728 -1.703 1.00 84.00 71 GLY A O 1
ATOM 588 N N . CYS A 1 72 ? -2.187 13.673 -2.561 1.00 91.31 72 CYS A N 1
ATOM 589 C CA . CYS A 1 72 ? -3.448 13.683 -3.273 1.00 91.31 72 CYS A CA 1
ATOM 590 C C . CYS A 1 72 ? -4.548 13.148 -2.364 1.00 91.31 72 CYS A C 1
ATOM 592 O O . CYS A 1 72 ? -4.299 12.270 -1.542 1.00 91.31 72 CYS A O 1
ATOM 594 N N . VAL A 1 73 ? -5.754 13.687 -2.508 1.00 91.56 73 VAL A N 1
ATOM 595 C CA . VAL A 1 73 ? -6.888 13.364 -1.643 1.00 91.56 73 VAL A CA 1
ATOM 596 C C . VAL A 1 73 ? -8.019 12.742 -2.451 1.00 91.56 73 VAL A C 1
ATOM 598 O O . VAL A 1 73 ? -8.281 13.134 -3.589 1.00 91.56 73 VAL A O 1
ATOM 601 N N . LEU A 1 74 ? -8.679 11.758 -1.855 1.00 89.38 74 LEU A N 1
ATOM 602 C CA . LEU A 1 74 ? -9.931 11.180 -2.317 1.00 89.38 74 LEU A CA 1
ATOM 603 C C . LEU A 1 74 ? -10.939 11.285 -1.178 1.00 89.38 74 LEU A C 1
ATOM 605 O O . LEU A 1 74 ? -10.737 10.709 -0.109 1.00 89.38 74 LEU A O 1
ATOM 609 N N . SER A 1 75 ? -12.011 12.034 -1.409 1.00 89.06 75 SER A N 1
ATOM 610 C CA . SER A 1 75 ? -13.118 12.139 -0.462 1.00 89.06 75 SER A CA 1
ATOM 611 C C . SER A 1 75 ? -14.050 10.945 -0.633 1.00 89.06 75 SER A C 1
ATOM 613 O O . SER A 1 75 ? -14.483 10.641 -1.744 1.00 89.06 75 SER A O 1
ATOM 615 N N . LEU A 1 76 ? -14.358 10.282 0.474 1.00 83.31 76 LEU A N 1
ATOM 616 C CA . LEU A 1 76 ? -15.331 9.202 0.574 1.00 83.31 76 LEU A CA 1
ATOM 617 C C . LEU A 1 76 ? -16.495 9.674 1.450 1.00 83.31 76 LEU A C 1
ATOM 619 O O . LEU A 1 76 ? -16.379 10.668 2.165 1.00 83.31 76 LEU A O 1
ATOM 623 N N . SER A 1 77 ? -17.616 8.956 1.431 1.00 82.50 77 SER A N 1
ATOM 624 C CA . SER A 1 77 ? -18.767 9.295 2.282 1.00 82.50 77 SER A CA 1
ATOM 625 C C . SER A 1 77 ? -18.473 9.178 3.782 1.00 82.50 77 SER A C 1
ATOM 627 O O . SER A 1 77 ? -19.147 9.818 4.579 1.00 82.50 77 SER A O 1
ATOM 629 N N . TYR A 1 78 ? -17.475 8.379 4.161 1.00 80.75 78 TYR A N 1
ATOM 630 C CA . TYR A 1 78 ? -17.130 8.054 5.548 1.00 80.75 78 TYR A CA 1
ATOM 631 C C . TYR A 1 78 ? -15.753 8.580 5.985 1.00 80.75 78 TYR A C 1
ATOM 633 O O . TYR A 1 78 ? -15.327 8.316 7.105 1.00 80.75 78 TYR A O 1
ATOM 641 N N . GLY A 1 79 ? -15.033 9.309 5.127 1.00 87.25 79 GLY A N 1
ATOM 642 C CA . GLY A 1 79 ? -13.700 9.808 5.462 1.00 87.25 79 GLY A CA 1
ATOM 643 C C . GLY A 1 79 ? -12.923 10.348 4.267 1.00 87.25 79 GLY A C 1
ATOM 644 O O . GLY A 1 79 ? -13.459 10.547 3.176 1.00 87.25 79 GLY A O 1
ATOM 645 N N . ARG A 1 80 ? -11.627 10.586 4.467 1.00 92.12 80 ARG A N 1
ATOM 646 C CA . ARG A 1 80 ? -10.704 11.041 3.419 1.00 92.12 80 ARG A CA 1
ATOM 647 C C . ARG A 1 80 ? -9.533 10.082 3.304 1.00 92.12 80 ARG A C 1
ATOM 649 O O . ARG A 1 80 ? -8.948 9.688 4.310 1.00 92.12 80 ARG A O 1
ATOM 656 N N . ILE A 1 81 ? -9.160 9.749 2.072 1.00 92.81 81 ILE A N 1
ATOM 657 C CA . ILE A 1 81 ? -7.926 9.021 1.781 1.00 92.81 81 ILE A CA 1
ATOM 658 C C . ILE A 1 81 ? -6.905 9.991 1.218 1.00 92.81 81 ILE A C 1
ATOM 660 O O . ILE A 1 81 ? -7.095 10.545 0.136 1.00 92.81 81 ILE A O 1
ATOM 664 N N . TYR A 1 82 ? -5.795 10.139 1.926 1.00 93.81 82 TYR A N 1
ATOM 665 C CA . TYR A 1 82 ? -4.600 10.792 1.416 1.00 93.81 82 TYR A CA 1
ATOM 666 C C . TYR A 1 82 ? -3.683 9.743 0.804 1.00 93.81 82 TYR A C 1
ATOM 668 O O . TYR A 1 82 ? -3.500 8.665 1.371 1.00 93.81 82 TYR A O 1
ATOM 676 N N . TYR A 1 83 ? -3.080 10.047 -0.341 1.00 94.31 83 TYR A N 1
ATOM 677 C CA . TYR A 1 83 ? -2.192 9.108 -1.006 1.00 94.31 83 TYR A CA 1
ATOM 678 C C . TYR A 1 83 ? -0.985 9.736 -1.689 1.00 94.31 83 TYR A C 1
ATOM 680 O O . TYR A 1 83 ? -0.995 10.883 -2.144 1.00 94.31 83 TYR A O 1
ATOM 688 N N . PHE A 1 84 ? 0.047 8.905 -1.797 1.00 94.00 84 PHE A N 1
ATOM 689 C CA . PHE A 1 84 ? 1.236 9.135 -2.599 1.00 94.00 84 PHE A CA 1
ATOM 690 C C . PHE A 1 84 ? 1.563 7.911 -3.440 1.00 94.00 84 PHE A C 1
ATOM 692 O O . PHE A 1 84 ? 1.310 6.770 -3.044 1.00 94.00 84 PHE A O 1
ATOM 699 N N . ILE A 1 85 ? 2.189 8.170 -4.581 1.00 92.88 85 ILE A N 1
ATOM 700 C CA . ILE A 1 85 ? 2.769 7.154 -5.447 1.00 92.88 85 ILE A CA 1
ATOM 701 C C . ILE A 1 85 ? 4.274 7.408 -5.487 1.00 92.88 85 ILE A C 1
ATOM 703 O O . ILE A 1 85 ? 4.725 8.474 -5.891 1.00 92.88 85 ILE A O 1
ATOM 707 N N . GLU A 1 86 ? 5.057 6.435 -5.053 1.00 92.81 86 GLU A N 1
ATOM 708 C CA . GLU A 1 86 ? 6.510 6.439 -5.148 1.00 92.81 86 GLU A CA 1
ATOM 709 C C . GLU A 1 86 ? 6.927 5.631 -6.376 1.00 92.81 86 GLU A C 1
ATOM 711 O O . GLU A 1 86 ? 6.590 4.446 -6.505 1.00 92.81 86 GLU A O 1
ATOM 716 N N . ASP A 1 87 ? 7.674 6.268 -7.275 1.00 91.19 87 ASP A N 1
ATOM 717 C CA . ASP A 1 87 ? 8.378 5.555 -8.333 1.00 91.19 87 ASP A CA 1
ATOM 718 C C . ASP A 1 87 ? 9.668 4.959 -7.762 1.00 91.19 87 ASP A C 1
ATOM 720 O O . ASP A 1 87 ? 10.535 5.695 -7.288 1.00 91.19 87 ASP A O 1
ATOM 724 N N . LEU A 1 88 ? 9.772 3.629 -7.751 1.00 92.62 88 LEU A N 1
ATOM 725 C CA . LEU A 1 88 ? 10.968 2.937 -7.270 1.00 92.62 88 LEU A CA 1
ATOM 726 C C . LEU A 1 88 ? 11.932 2.593 -8.413 1.00 92.62 88 LEU A C 1
ATOM 728 O O . LEU A 1 88 ? 13.028 2.112 -8.142 1.00 92.62 88 LEU A O 1
ATOM 732 N N . GLY A 1 89 ? 11.532 2.826 -9.663 1.00 92.12 89 GLY A N 1
ATOM 733 C CA . GLY A 1 89 ? 12.333 2.571 -10.848 1.00 92.12 89 GLY A CA 1
ATOM 734 C C . GLY A 1 89 ? 12.312 1.123 -11.335 1.00 92.12 89 GLY A C 1
ATOM 735 O O . GLY A 1 89 ? 11.488 0.288 -10.940 1.00 92.12 89 GLY A O 1
ATOM 736 N N . ALA A 1 90 ? 13.233 0.855 -12.255 1.00 94.81 90 ALA A N 1
ATOM 737 C CA . ALA A 1 90 ? 13.385 -0.411 -12.949 1.00 94.81 90 ALA A CA 1
ATOM 738 C C . ALA A 1 90 ? 14.407 -1.327 -12.260 1.00 94.81 90 ALA A C 1
ATOM 740 O O . ALA A 1 90 ? 15.450 -0.874 -11.798 1.00 94.81 90 ALA A O 1
ATOM 741 N N . PHE A 1 91 ? 14.111 -2.624 -12.234 1.00 95.44 91 PHE A N 1
ATOM 742 C CA . PHE A 1 91 ? 14.915 -3.669 -11.609 1.00 95.44 91 PHE A CA 1
ATOM 743 C C . PHE A 1 91 ? 15.200 -4.751 -12.665 1.00 95.44 91 PHE A C 1
ATOM 745 O O . PHE A 1 91 ? 14.400 -5.670 -12.831 1.00 95.44 91 PHE A O 1
ATOM 752 N N . PRO A 1 92 ? 16.314 -4.653 -13.415 1.00 94.94 92 PRO A N 1
ATOM 753 C CA . PRO A 1 92 ? 16.585 -5.538 -14.555 1.00 94.94 92 PRO A CA 1
ATOM 754 C C . PRO A 1 92 ? 16.851 -6.990 -14.164 1.00 94.94 92 PRO A C 1
ATOM 756 O O . PRO A 1 92 ? 16.657 -7.890 -14.973 1.00 94.94 92 PRO A O 1
ATOM 759 N N . CYS A 1 93 ? 17.310 -7.222 -12.935 1.00 95.56 93 CYS A N 1
ATOM 760 C CA . CYS A 1 93 ? 17.643 -8.551 -12.426 1.00 95.56 93 CYS A CA 1
ATOM 761 C C . CYS A 1 93 ? 16.429 -9.295 -11.858 1.00 95.56 93 CYS A C 1
ATOM 763 O O . CYS A 1 93 ? 16.505 -10.493 -11.598 1.00 95.56 93 CYS A O 1
ATOM 765 N N . LEU A 1 94 ? 15.298 -8.605 -11.689 1.00 95.69 94 LEU A N 1
ATOM 766 C CA . LEU A 1 94 ? 14.031 -9.206 -11.299 1.00 95.69 94 LEU A CA 1
ATOM 767 C C . LEU A 1 94 ? 13.205 -9.435 -12.564 1.00 95.69 94 LEU A C 1
ATOM 769 O O . LEU A 1 94 ? 12.745 -8.491 -13.207 1.00 95.69 94 LEU A O 1
ATOM 773 N N . ILE A 1 95 ? 13.066 -10.703 -12.942 1.00 95.88 95 ILE A N 1
ATOM 774 C CA . ILE A 1 95 ? 12.467 -11.108 -14.212 1.00 95.88 95 ILE A CA 1
ATOM 775 C C . ILE A 1 95 ? 11.084 -11.705 -13.979 1.00 95.88 95 ILE A C 1
ATOM 777 O O . ILE A 1 95 ? 10.914 -12.612 -13.169 1.00 95.88 95 ILE A O 1
ATOM 781 N N . ALA A 1 96 ? 10.101 -11.248 -14.745 1.00 95.62 96 ALA A N 1
ATOM 782 C CA . ALA A 1 96 ? 8.781 -11.854 -14.817 1.00 95.62 96 ALA A CA 1
ATOM 783 C C . ALA A 1 96 ? 8.579 -12.562 -16.161 1.00 95.62 96 ALA A C 1
ATOM 785 O O . ALA A 1 96 ? 8.997 -12.058 -17.204 1.00 95.62 96 ALA A O 1
ATOM 786 N N . SER A 1 97 ? 7.902 -13.712 -16.145 1.00 93.94 97 SER A N 1
ATOM 787 C CA . SER A 1 97 ? 7.487 -14.406 -17.368 1.00 93.94 97 SER A CA 1
ATOM 788 C C . SER A 1 97 ? 6.034 -14.073 -17.693 1.00 93.94 97 SER A C 1
ATOM 790 O O . SER A 1 97 ? 5.143 -14.317 -16.880 1.00 93.94 97 SER A O 1
ATOM 792 N N . VAL A 1 98 ? 5.785 -13.522 -18.881 1.00 92.75 98 VAL A N 1
ATOM 793 C CA . VAL A 1 98 ? 4.436 -13.224 -19.382 1.00 92.75 98 VAL A CA 1
ATOM 794 C C . VAL A 1 98 ? 4.290 -13.860 -20.755 1.00 92.75 98 VAL A C 1
ATOM 796 O O . VAL A 1 98 ? 5.017 -13.507 -21.682 1.00 92.75 98 VAL A O 1
ATOM 799 N N . ALA A 1 99 ? 3.370 -14.822 -20.882 1.00 91.00 99 ALA A N 1
ATOM 800 C CA . ALA A 1 99 ? 3.147 -15.582 -22.117 1.00 91.00 99 ALA A CA 1
ATOM 801 C C . ALA A 1 99 ? 4.448 -16.167 -22.718 1.00 91.00 99 ALA A C 1
ATOM 803 O O . ALA A 1 99 ? 4.684 -16.090 -23.922 1.00 91.00 99 ALA A O 1
ATOM 804 N N . GLY A 1 100 ? 5.328 -16.700 -21.861 1.00 89.94 100 GLY A N 1
ATOM 805 C CA . GLY A 1 100 ? 6.601 -17.308 -22.264 1.00 89.94 100 GLY A CA 1
ATOM 806 C C . GLY A 1 100 ? 7.728 -16.322 -22.594 1.00 89.94 100 GLY A C 1
ATOM 807 O O . GLY A 1 100 ? 8.834 -16.760 -22.895 1.00 89.94 100 GLY A O 1
ATOM 808 N N . LYS A 1 101 ? 7.492 -15.006 -22.513 1.00 93.31 101 LYS A N 1
ATOM 809 C CA . LYS A 1 101 ? 8.517 -13.970 -22.718 1.00 93.31 101 LYS A CA 1
ATOM 810 C C . LYS A 1 101 ? 9.006 -13.408 -21.386 1.00 93.31 101 LYS A C 1
ATOM 812 O O . LYS A 1 101 ? 8.216 -13.239 -20.458 1.00 93.31 101 LYS A O 1
ATOM 817 N N . GLU A 1 102 ? 10.301 -13.114 -21.305 1.00 93.88 102 GLU A N 1
ATOM 818 C CA . GLU A 1 102 ? 10.926 -12.502 -20.130 1.00 93.88 102 GLU A CA 1
ATOM 819 C C . GLU A 1 102 ? 10.831 -10.974 -20.175 1.00 93.88 102 GLU A C 1
ATOM 821 O O . GLU A 1 102 ? 11.142 -10.343 -21.186 1.00 93.88 102 GLU A O 1
ATOM 826 N N . PHE A 1 103 ? 10.437 -10.382 -19.052 1.00 96.38 103 PHE A N 1
ATOM 827 C CA . PHE A 1 103 ? 10.348 -8.940 -18.843 1.00 96.38 103 PHE A CA 1
ATOM 828 C C . PHE A 1 103 ? 11.117 -8.563 -17.580 1.00 96.38 103 PHE A C 1
ATOM 830 O O . PHE A 1 103 ? 11.055 -9.287 -16.588 1.00 96.38 103 PHE A O 1
ATOM 837 N N . ALA A 1 104 ? 11.798 -7.417 -17.593 1.00 96.44 104 ALA A N 1
ATOM 838 C CA . ALA A 1 104 ? 12.271 -6.807 -16.353 1.00 96.44 104 ALA A CA 1
ATOM 839 C C . ALA A 1 104 ? 11.077 -6.219 -15.587 1.00 96.44 104 ALA A C 1
ATOM 841 O O . ALA A 1 104 ? 9.996 -6.019 -16.153 1.00 96.44 104 ALA A O 1
ATOM 842 N N . THR A 1 105 ? 11.259 -5.908 -14.308 1.00 96.12 105 THR A N 1
ATOM 843 C CA . THR A 1 105 ? 10.192 -5.313 -13.500 1.00 96.12 105 THR A CA 1
ATOM 844 C C . THR A 1 105 ? 10.424 -3.833 -13.235 1.00 96.12 105 THR A C 1
ATOM 846 O O . THR A 1 105 ? 11.527 -3.370 -12.962 1.00 96.12 105 THR A O 1
ATOM 849 N N . HIS A 1 106 ? 9.343 -3.066 -13.267 1.00 94.88 106 HIS A N 1
ATOM 850 C CA . HIS A 1 106 ? 9.287 -1.701 -12.773 1.00 94.88 106 HIS A CA 1
ATOM 851 C C . HIS A 1 106 ? 8.468 -1.674 -11.494 1.00 94.88 106 HIS A C 1
ATOM 853 O O . HIS A 1 106 ? 7.314 -2.109 -11.468 1.00 94.88 106 HIS A O 1
ATOM 859 N N . HIS A 1 107 ? 9.045 -1.129 -10.431 1.00 94.62 107 HIS A N 1
ATOM 860 C CA . HIS A 1 107 ? 8.429 -1.156 -9.119 1.00 94.62 107 HIS A CA 1
ATOM 861 C C . HIS A 1 107 ? 7.791 0.191 -8.809 1.00 94.62 107 HIS A C 1
ATOM 863 O O . HIS A 1 107 ? 8.331 1.266 -9.059 1.00 94.62 107 HIS A O 1
ATOM 869 N N . THR A 1 108 ? 6.602 0.135 -8.238 1.00 93.56 108 THR A N 1
ATOM 870 C CA . THR A 1 108 ? 5.870 1.313 -7.785 1.00 93.56 108 THR A CA 1
ATOM 871 C C . THR A 1 108 ? 5.352 1.026 -6.401 1.00 93.56 108 THR A C 1
ATOM 873 O O . THR A 1 108 ? 4.957 -0.101 -6.111 1.00 93.56 108 THR A O 1
ATOM 876 N N . ARG A 1 109 ? 5.367 2.024 -5.529 1.00 94.50 109 ARG A N 1
ATOM 877 C CA . ARG A 1 109 ? 4.831 1.879 -4.184 1.00 94.50 109 ARG A CA 1
ATOM 878 C C . ARG A 1 109 ? 3.740 2.901 -3.957 1.00 94.50 109 ARG A C 1
ATOM 880 O O . ARG A 1 109 ? 3.968 4.092 -4.099 1.00 94.50 109 ARG A O 1
ATOM 887 N N . VAL A 1 110 ? 2.549 2.429 -3.629 1.00 94.81 110 VAL A N 1
ATOM 888 C CA . VAL A 1 110 ? 1.414 3.287 -3.296 1.00 94.81 110 VAL A CA 1
ATOM 889 C C . VAL A 1 110 ? 1.259 3.287 -1.794 1.00 94.81 110 VAL A C 1
ATOM 891 O O . VAL A 1 110 ? 1.294 2.229 -1.173 1.00 94.81 110 VAL A O 1
ATOM 894 N N . SER A 1 111 ? 1.114 4.473 -1.221 1.00 95.38 111 SER A N 1
ATOM 895 C CA . SER A 1 111 ? 0.844 4.651 0.201 1.00 95.38 111 SER A CA 1
ATOM 896 C C . SER A 1 111 ? -0.464 5.400 0.361 1.00 95.38 111 SER A C 1
ATOM 898 O O . SER A 1 111 ? -0.635 6.454 -0.247 1.00 95.38 111 SER A O 1
ATOM 900 N N . LEU A 1 112 ? -1.356 4.853 1.173 1.00 95.19 112 LEU A N 1
ATOM 901 C CA . LEU A 1 112 ? -2.685 5.355 1.478 1.00 95.19 112 LEU A CA 1
ATOM 902 C C . LEU A 1 112 ? -2.788 5.591 2.983 1.00 95.19 112 LEU A C 1
ATOM 904 O O . LEU A 1 112 ? -2.365 4.748 3.774 1.00 95.19 112 LEU A O 1
ATOM 908 N N . LEU A 1 113 ? -3.387 6.708 3.365 1.00 94.69 113 LEU A N 1
ATOM 909 C CA . LEU A 1 113 ? -3.781 7.019 4.730 1.00 94.69 113 LEU A CA 1
ATOM 910 C C . LEU A 1 113 ? -5.269 7.350 4.727 1.00 94.69 113 LEU A C 1
ATOM 912 O O . LEU A 1 113 ? -5.672 8.346 4.133 1.00 94.69 113 LEU A O 1
ATOM 916 N N . LEU A 1 114 ? -6.064 6.509 5.375 1.00 93.50 114 LEU A N 1
ATOM 917 C CA . LEU A 1 114 ? -7.488 6.721 5.580 1.00 93.50 114 LEU A CA 1
ATOM 918 C C . LEU A 1 114 ? -7.698 7.394 6.937 1.00 93.50 114 LEU A C 1
ATOM 920 O O . LEU A 1 114 ? -7.291 6.861 7.972 1.00 93.50 114 LEU A O 1
ATOM 924 N N . LEU A 1 115 ? -8.318 8.570 6.894 1.00 91.19 115 LEU A N 1
ATOM 925 C CA . LEU A 1 115 ? -8.749 9.340 8.052 1.00 91.19 115 LEU A CA 1
ATOM 926 C C . LEU A 1 115 ? -10.280 9.346 8.078 1.00 91.19 115 LEU A C 1
ATOM 928 O O . LEU A 1 115 ? -10.917 9.878 7.165 1.00 91.19 115 LEU A O 1
ATOM 932 N N . GLU A 1 116 ? -10.853 8.743 9.113 1.00 88.81 116 GLU A N 1
ATOM 933 C CA . GLU A 1 116 ? -12.294 8.712 9.374 1.00 88.81 116 GLU A CA 1
ATOM 934 C C . GLU A 1 116 ? -12.577 9.329 10.745 1.00 88.81 116 GLU A C 1
ATOM 936 O O . GLU A 1 116 ? -11.743 9.278 11.653 1.00 88.81 116 GLU A O 1
ATOM 941 N N . GLU A 1 117 ? -13.772 9.888 10.914 1.00 81.56 117 GLU A N 1
ATOM 942 C CA . GLU A 1 117 ? -14.202 10.385 12.217 1.00 81.56 117 GLU A CA 1
ATOM 943 C C . GLU A 1 117 ? -14.381 9.219 13.203 1.00 81.56 117 GLU A C 1
ATOM 945 O O . GLU A 1 117 ? -14.974 8.187 12.886 1.00 81.56 117 GLU A O 1
ATOM 950 N N . SER A 1 118 ? -13.846 9.381 14.418 1.00 81.88 118 SER A N 1
ATOM 951 C CA . SER A 1 118 ? -13.996 8.424 15.528 1.00 81.88 118 SER A CA 1
ATOM 952 C C . SER A 1 118 ? -13.432 7.013 15.283 1.00 81.88 118 SER A C 1
ATOM 954 O O . SER A 1 118 ? -13.832 6.066 15.963 1.00 81.88 118 SER A O 1
ATOM 956 N N . GLN A 1 119 ? -12.491 6.855 14.349 1.00 85.25 119 GLN A N 1
ATOM 957 C CA . GLN A 1 119 ? -11.799 5.591 14.082 1.00 85.25 119 GLN A CA 1
ATOM 958 C C . GLN A 1 119 ? -10.277 5.788 14.079 1.00 85.25 119 GLN A C 1
ATOM 960 O O . GLN A 1 119 ? -9.811 6.885 13.770 1.00 85.25 119 GLN A O 1
ATOM 965 N N . PRO A 1 120 ? -9.496 4.738 14.395 1.00 88.81 120 PRO A N 1
ATOM 966 C CA . PRO A 1 120 ? -8.045 4.772 14.242 1.00 88.81 120 PRO A CA 1
ATOM 967 C C . PRO A 1 120 ? -7.634 5.119 12.807 1.00 88.81 120 PRO A C 1
ATOM 969 O O . PRO A 1 120 ? -8.301 4.720 11.845 1.00 88.81 120 PRO A O 1
ATOM 972 N N . GLU A 1 121 ? -6.510 5.817 12.667 1.00 91.31 121 GLU A N 1
ATOM 973 C CA . GLU A 1 121 ? -5.893 6.094 11.375 1.00 91.31 121 GLU A C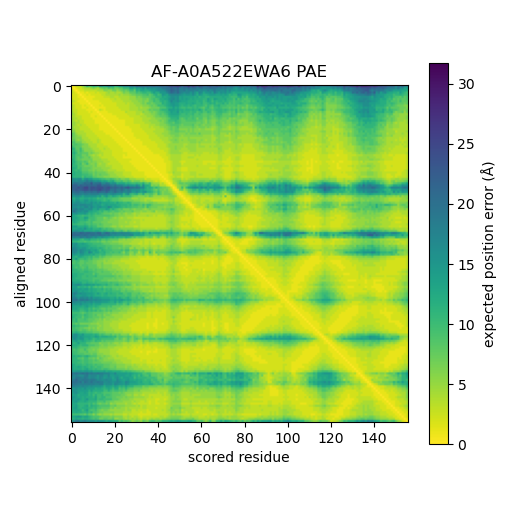A 1
ATOM 974 C C . GLU A 1 121 ? -5.460 4.767 10.739 1.00 91.31 121 GLU A C 1
ATOM 976 O O . GLU A 1 121 ? -4.859 3.910 11.393 1.00 91.31 121 GLU A O 1
ATOM 981 N N . GLN A 1 122 ? -5.725 4.586 9.445 1.00 92.88 122 GLN A N 1
ATOM 982 C CA . GLN A 1 122 ? -5.371 3.344 8.754 1.00 92.88 122 GLN A CA 1
ATOM 983 C C . GLN A 1 122 ? -4.389 3.649 7.643 1.00 92.88 122 GLN A C 1
ATOM 985 O O . GLN A 1 122 ? -4.685 4.396 6.709 1.00 92.88 122 GLN A O 1
ATOM 990 N N . PHE A 1 123 ? -3.204 3.064 7.745 1.00 94.44 123 PHE A N 1
ATOM 991 C CA . PHE A 1 123 ? -2.139 3.239 6.777 1.00 94.44 123 PHE A CA 1
ATOM 992 C C . PHE A 1 123 ? -1.918 1.943 6.007 1.00 94.44 123 PHE A C 1
ATOM 994 O O . PHE A 1 123 ? -1.587 0.918 6.601 1.00 94.44 123 PHE A O 1
ATOM 1001 N N . LEU A 1 124 ? -2.048 2.005 4.683 1.00 95.44 124 LEU A N 1
ATOM 1002 C CA . LEU A 1 124 ? -1.729 0.906 3.780 1.00 95.44 124 LEU A CA 1
ATOM 1003 C C . LEU A 1 124 ? -0.623 1.334 2.826 1.00 95.44 124 LEU A C 1
ATOM 1005 O O . LEU A 1 124 ? -0.725 2.359 2.160 1.00 95.44 124 LEU A O 1
ATOM 1009 N N . GLN A 1 125 ? 0.410 0.516 2.702 1.00 95.25 125 GLN A N 1
ATOM 1010 C CA . GLN A 1 125 ? 1.444 0.686 1.697 1.00 95.25 125 GLN A CA 1
ATOM 1011 C C . GLN A 1 125 ? 1.598 -0.603 0.899 1.00 95.25 125 GLN A C 1
ATOM 1013 O O . GLN A 1 125 ? 1.798 -1.657 1.490 1.00 95.25 125 GLN A O 1
ATOM 1018 N N . ILE A 1 126 ? 1.531 -0.519 -0.428 1.00 95.25 126 ILE A N 1
ATOM 1019 C CA . ILE A 1 126 ? 1.631 -1.665 -1.340 1.00 95.25 126 ILE A CA 1
ATOM 1020 C C . ILE A 1 126 ? 2.730 -1.408 -2.363 1.00 95.25 126 ILE A C 1
ATOM 1022 O O . ILE A 1 126 ? 2.760 -0.349 -2.990 1.00 95.25 126 ILE A O 1
ATOM 1026 N N . ARG A 1 127 ? 3.618 -2.387 -2.562 1.00 95.00 127 ARG A N 1
ATOM 1027 C CA . ARG A 1 127 ? 4.604 -2.402 -3.648 1.00 95.00 127 ARG A CA 1
ATOM 1028 C C . ARG A 1 127 ? 4.107 -3.283 -4.787 1.00 95.00 127 ARG A C 1
ATOM 1030 O O . ARG A 1 127 ? 3.912 -4.484 -4.609 1.00 95.00 127 ARG A O 1
ATOM 1037 N N . TYR A 1 128 ? 3.983 -2.691 -5.965 1.00 94.50 128 TYR A N 1
ATOM 1038 C CA . TYR A 1 128 ? 3.482 -3.323 -7.175 1.00 94.50 128 TYR A CA 1
ATOM 1039 C C . TYR A 1 128 ? 4.572 -3.431 -8.244 1.00 94.50 128 TYR A C 1
ATOM 1041 O O . TYR A 1 128 ? 5.363 -2.500 -8.424 1.00 94.50 128 TYR A O 1
ATOM 1049 N N . LEU A 1 129 ? 4.606 -4.565 -8.939 1.00 95.25 129 LEU A N 1
ATOM 1050 C CA . LEU A 1 129 ? 5.560 -4.914 -9.987 1.00 95.25 129 LEU A CA 1
ATOM 1051 C C . LEU A 1 129 ? 4.833 -4.916 -11.323 1.00 95.25 129 LEU A C 1
ATOM 1053 O O . LEU A 1 129 ? 3.921 -5.714 -11.540 1.00 95.25 129 LEU A O 1
ATOM 1057 N N . ASN A 1 130 ? 5.264 -4.034 -12.216 1.00 93.50 130 ASN A N 1
ATOM 1058 C CA . ASN A 1 130 ? 4.792 -3.975 -13.591 1.00 93.50 130 ASN A CA 1
ATOM 1059 C C . ASN A 1 130 ? 5.865 -4.523 -14.536 1.00 93.50 130 ASN A C 1
ATOM 1061 O O . ASN A 1 130 ? 7.049 -4.291 -14.288 1.00 93.50 130 ASN A O 1
ATOM 1065 N N . PRO A 1 131 ? 5.483 -5.209 -15.622 1.00 94.81 131 PRO A N 1
ATOM 1066 C CA . PRO A 1 131 ? 6.440 -5.643 -16.622 1.00 94.81 131 PRO A CA 1
ATOM 1067 C C . PRO A 1 131 ? 6.935 -4.439 -17.421 1.00 94.81 131 PRO A C 1
ATOM 1069 O O . PRO A 1 131 ? 6.165 -3.552 -17.792 1.00 94.81 131 PRO A O 1
ATOM 1072 N 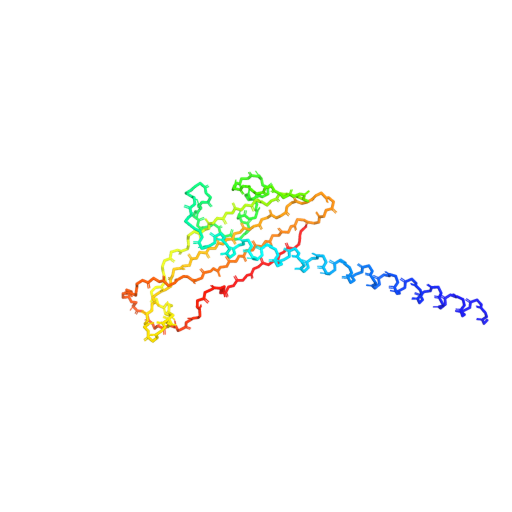N . ILE A 1 132 ? 8.225 -4.436 -17.717 1.00 94.81 132 ILE A N 1
ATOM 1073 C CA . ILE A 1 132 ? 8.863 -3.522 -18.658 1.00 94.81 132 ILE A CA 1
ATOM 1074 C C . ILE A 1 132 ? 9.788 -4.313 -19.573 1.00 94.81 132 ILE A C 1
ATOM 1076 O O . ILE A 1 132 ? 10.147 -5.458 -19.292 1.00 94.81 132 ILE A O 1
ATOM 1080 N N . ILE A 1 133 ? 10.171 -3.697 -20.688 1.00 94.12 133 ILE A N 1
ATOM 1081 C CA . ILE A 1 133 ? 11.121 -4.295 -21.626 1.00 94.12 133 ILE A CA 1
ATOM 1082 C C . ILE A 1 133 ? 12.385 -4.685 -20.855 1.00 94.12 133 ILE A C 1
ATOM 1084 O O . ILE A 1 133 ? 12.931 -3.876 -20.105 1.00 94.12 133 ILE A O 1
ATOM 1088 N N . ALA A 1 134 ? 12.810 -5.939 -21.008 1.00 87.25 134 ALA A N 1
ATOM 1089 C CA . ALA A 1 134 ? 14.022 -6.430 -20.377 1.00 87.25 134 ALA A CA 1
ATOM 1090 C C . ALA A 1 134 ? 15.250 -5.690 -20.929 1.00 87.25 134 ALA A C 1
ATOM 1092 O O . ALA A 1 134 ? 15.367 -5.464 -22.132 1.00 87.25 134 ALA A O 1
ATOM 1093 N N . PHE A 1 135 ? 16.172 -5.334 -20.041 1.00 90.38 135 PHE A N 1
ATOM 1094 C CA . PHE A 1 135 ? 17.458 -4.727 -20.376 1.00 90.38 135 PHE A CA 1
ATOM 1095 C C . PHE A 1 135 ? 18.569 -5.400 -19.551 1.00 90.38 135 PHE A C 1
ATOM 1097 O O . PHE A 1 135 ? 18.251 -6.157 -18.628 1.00 90.38 135 PHE A O 1
ATOM 1104 N N . PRO A 1 136 ? 19.856 -5.210 -19.902 1.00 91.81 136 PRO A N 1
ATOM 1105 C CA . PRO A 1 136 ? 20.948 -5.977 -19.311 1.00 91.81 136 PRO A CA 1
ATOM 1106 C C . PRO A 1 136 ? 20.989 -5.891 -17.780 1.00 91.81 136 PRO A C 1
ATOM 1108 O O . PRO A 1 136 ? 20.917 -4.808 -17.202 1.00 91.81 136 PRO A O 1
ATOM 1111 N N . CYS A 1 137 ? 21.139 -7.050 -17.142 1.00 91.94 137 CYS A N 1
ATOM 1112 C CA . CYS A 1 137 ? 21.421 -7.205 -15.718 1.00 91.94 137 CYS A CA 1
ATOM 1113 C C . CYS A 1 137 ? 22.850 -7.748 -15.582 1.00 91.94 137 CYS A C 1
ATOM 1115 O O . CYS A 1 137 ? 23.234 -8.642 -16.334 1.00 91.94 137 CYS A O 1
ATOM 1117 N N . GLN A 1 138 ? 23.629 -7.190 -14.654 1.00 91.50 138 GLN A N 1
ATOM 1118 C CA . GLN A 1 138 ? 25.012 -7.612 -14.382 1.00 91.50 138 GLN A CA 1
ATOM 1119 C C . GLN A 1 138 ? 25.103 -8.716 -13.315 1.00 91.50 138 GLN A C 1
ATOM 1121 O O . GLN A 1 138 ? 26.172 -9.276 -13.099 1.00 91.50 138 GLN A O 1
ATOM 1126 N N . GLU A 1 139 ? 23.986 -9.023 -12.659 1.00 93.25 139 GLU A N 1
ATOM 1127 C CA . GLU A 1 139 ? 23.873 -9.980 -11.559 1.00 93.25 139 GLU A CA 1
ATOM 1128 C C . GLU A 1 139 ? 23.049 -11.214 -11.970 1.00 93.25 139 GLU A C 1
ATOM 1130 O O . GLU A 1 139 ? 22.558 -11.329 -13.098 1.00 93.25 139 GLU A O 1
ATOM 1135 N N . GLU A 1 140 ? 22.884 -12.157 -11.043 1.00 94.00 140 GLU A N 1
ATOM 1136 C CA . GLU A 1 140 ? 22.020 -13.314 -11.251 1.00 94.00 140 GLU A CA 1
ATOM 1137 C C . GLU A 1 140 ? 20.547 -12.889 -11.359 1.00 94.00 140 GLU A C 1
ATOM 1139 O O . GLU A 1 140 ? 20.000 -12.163 -10.524 1.00 94.00 140 GLU A O 1
ATOM 1144 N N . LYS A 1 141 ? 19.879 -13.362 -12.415 1.00 94.62 141 LYS A N 1
ATOM 1145 C CA . LYS A 1 141 ? 18.459 -13.094 -12.641 1.00 94.62 141 LYS A CA 1
ATOM 1146 C C . LYS A 1 141 ? 17.604 -13.915 -11.678 1.00 94.62 141 LYS A C 1
ATOM 1148 O O . LYS A 1 141 ? 17.664 -15.140 -11.678 1.00 94.62 141 LYS A O 1
ATOM 1153 N N . THR A 1 142 ? 16.714 -13.249 -10.951 1.00 95.38 142 THR A N 1
ATOM 1154 C CA . THR A 1 142 ? 15.731 -13.888 -10.068 1.00 95.38 142 THR A CA 1
ATOM 1155 C C . THR A 1 142 ? 14.335 -13.782 -10.668 1.00 95.38 142 THR A C 1
ATOM 1157 O O . THR A 1 142 ? 13.892 -12.695 -11.047 1.00 95.38 142 THR A O 1
ATOM 1160 N N . LYS A 1 143 ? 13.611 -14.904 -10.735 1.00 94.62 143 LYS A N 1
ATOM 1161 C CA . LYS A 1 143 ? 12.225 -14.917 -11.219 1.00 94.62 143 LYS A CA 1
ATOM 1162 C C . LYS A 1 143 ? 11.260 -14.415 -10.147 1.00 94.62 143 LYS A C 1
ATOM 1164 O O . LYS A 1 143 ? 11.318 -14.855 -9.003 1.00 94.62 143 LYS A O 1
ATOM 1169 N N . VAL A 1 144 ? 10.346 -13.530 -10.534 1.00 95.75 144 VAL A N 1
ATOM 1170 C CA . VAL A 1 144 ? 9.318 -12.953 -9.659 1.00 95.75 144 VAL A CA 1
ATOM 1171 C C . VAL A 1 144 ? 7.954 -12.928 -10.343 1.00 95.75 144 VAL A C 1
ATOM 1173 O O . VAL A 1 144 ? 7.849 -12.860 -11.568 1.00 95.75 144 VAL A O 1
ATOM 1176 N N . ASN A 1 145 ? 6.896 -12.941 -9.534 1.00 94.75 145 ASN A N 1
ATOM 1177 C CA . ASN A 1 145 ? 5.535 -12.744 -10.020 1.00 94.75 145 ASN A CA 1
ATOM 1178 C C . ASN A 1 145 ? 5.225 -11.247 -10.143 1.00 94.75 145 ASN A C 1
ATOM 1180 O O . ASN A 1 145 ? 5.628 -10.441 -9.301 1.00 94.75 145 ASN A O 1
ATOM 1184 N N . LEU A 1 146 ? 4.490 -10.877 -11.193 1.00 94.44 146 LEU A N 1
ATOM 1185 C CA . LEU A 1 146 ? 3.944 -9.527 -11.341 1.00 94.44 146 LEU A CA 1
ATOM 1186 C C . LEU A 1 146 ? 2.814 -9.285 -10.338 1.00 94.44 146 LEU A C 1
ATOM 1188 O O . LEU A 1 146 ? 2.223 -10.222 -9.805 1.00 94.44 146 LEU A O 1
ATOM 1192 N N . GLY A 1 147 ? 2.477 -8.014 -10.132 1.00 93.12 147 GLY A N 1
ATOM 1193 C CA . GLY A 1 147 ? 1.422 -7.625 -9.205 1.00 93.12 147 GLY A CA 1
ATOM 1194 C C . GLY A 1 147 ? 1.960 -7.177 -7.851 1.00 93.12 147 GLY A C 1
ATOM 1195 O O . GLY A 1 147 ? 3.009 -6.537 -7.768 1.00 93.12 147 GLY A O 1
ATOM 1196 N N . ILE A 1 148 ? 1.219 -7.464 -6.781 1.00 93.12 148 ILE A N 1
ATOM 1197 C CA . ILE A 1 148 ? 1.599 -7.083 -5.417 1.00 93.12 148 ILE A CA 1
ATOM 1198 C C . ILE A 1 148 ? 2.769 -7.959 -4.953 1.00 93.12 148 ILE A C 1
ATOM 1200 O O . ILE A 1 148 ? 2.638 -9.172 -4.849 1.00 93.12 148 ILE A O 1
ATOM 1204 N N . SER A 1 149 ? 3.907 -7.334 -4.644 1.00 93.69 149 SER A N 1
ATOM 1205 C CA . SER A 1 149 ? 5.086 -8.024 -4.084 1.00 93.69 149 SER A CA 1
ATOM 1206 C C . SER A 1 149 ? 5.168 -7.952 -2.569 1.00 93.69 149 SER A C 1
ATOM 1208 O O . SER A 1 149 ? 5.670 -8.869 -1.929 1.00 93.69 149 SER A O 1
ATOM 1210 N N . SER A 1 150 ? 4.728 -6.840 -1.989 1.00 93.19 150 SER A N 1
ATOM 1211 C CA . SER A 1 150 ? 4.736 -6.640 -0.549 1.00 93.19 150 SER A CA 1
ATOM 1212 C C . SER A 1 150 ? 3.703 -5.604 -0.151 1.00 93.19 150 SER A C 1
ATOM 1214 O O . SER A 1 150 ? 3.350 -4.713 -0.932 1.00 93.19 150 SER A O 1
ATOM 1216 N N . TRP A 1 151 ? 3.231 -5.720 1.083 1.00 93.75 151 TRP A N 1
ATOM 1217 C CA . TRP A 1 151 ? 2.286 -4.790 1.667 1.00 93.75 151 TRP A CA 1
ATOM 1218 C C . TRP A 1 151 ? 2.599 -4.556 3.144 1.00 93.75 151 TRP A C 1
ATOM 1220 O O . TRP A 1 151 ? 3.249 -5.366 3.804 1.00 93.75 151 TRP A O 1
ATOM 1230 N N . ARG A 1 152 ? 2.152 -3.411 3.654 1.00 93.06 152 ARG A N 1
ATOM 1231 C CA . ARG A 1 152 ? 2.201 -3.042 5.065 1.00 93.06 152 ARG A CA 1
ATOM 1232 C C . ARG A 1 152 ? 0.894 -2.361 5.422 1.00 93.06 152 ARG A C 1
ATOM 1234 O O . ARG A 1 152 ? 0.599 -1.307 4.866 1.00 93.06 152 ARG A O 1
ATOM 1241 N N . TYR A 1 153 ? 0.160 -2.937 6.362 1.00 93.38 153 TYR A N 1
ATOM 1242 C CA . TYR A 1 153 ? -1.048 -2.347 6.923 1.00 93.38 153 TYR A CA 1
ATOM 1243 C C . TYR A 1 153 ? -0.831 -2.057 8.406 1.00 93.38 153 TYR A C 1
ATOM 1245 O O . TYR A 1 153 ? -0.309 -2.905 9.129 1.00 93.38 153 TYR A O 1
ATOM 1253 N N . VAL A 1 154 ? -1.158 -0.843 8.844 1.00 91.62 154 VAL A N 1
ATOM 1254 C CA . VAL A 1 154 ? -0.986 -0.407 10.234 1.00 91.62 154 VAL A CA 1
ATOM 1255 C C . VAL A 1 154 ? -2.211 0.390 10.661 1.00 91.62 154 VAL A C 1
ATOM 1257 O O . VAL A 1 154 ? -2.594 1.339 9.979 1.00 91.62 154 VAL A O 1
ATOM 1260 N N . LEU A 1 155 ? -2.774 0.016 11.809 1.00 89.50 155 LEU A N 1
ATOM 1261 C CA . LEU A 1 155 ? -3.765 0.795 12.547 1.00 89.50 155 LEU A CA 1
ATOM 1262 C C . LEU A 1 155 ? -3.020 1.677 13.558 1.00 89.50 155 LEU A C 1
ATOM 1264 O O . LEU A 1 155 ? -2.138 1.169 14.258 1.00 89.50 155 LEU A O 1
ATOM 1268 N N . LYS A 1 156 ? -3.327 2.972 13.616 1.00 77.50 156 LYS A N 1
ATOM 1269 C CA . LYS A 1 156 ? -2.713 3.921 14.552 1.00 77.50 156 LYS A CA 1
ATOM 1270 C C . LYS A 1 156 ? -3.727 4.766 15.299 1.00 77.50 156 LYS A C 1
ATOM 1272 O O . LYS A 1 156 ? -4.760 5.125 14.699 1.00 77.50 156 LYS A O 1
#

Secondary structure (DSSP, 8-state):
-HHHHHHHHHHHHHHHHHHHHHHHHHHHHHHHHHHHHHHHHHHHHSPPPGGGEE----HHHHHHHHHTT-SEEEEETTEEEEEEEEEEEEEEEEEEEETTEEEEEEEEEEEEEEE-TTS--EEEEEEEEEEE-----SS--EE--SEEEEEEEEE-

Foldseek 3Di:
DVVVVVVVVVVVVVVVVVVVVVVVVVVVVVVVVVVVVVVQLVQVPDDHDPQQEDEDDDDVVQVVCVVVVRHDWDDDPFWIKGKHKYFPAWDLLEWEADPNDIFTWTKMKMWIWTDGPPAFIKIKIWIFIDGDHHDDDPDHRDYDYGTTPDMDIDTD

Nearest PDB structures (foldseek):
  7aoa-assembly1_G  TM=2.811E-01  e=5.035E-01  Homo sapiens
  5nxn-assembly1_C  TM=3.835E-01  e=8.821E+00  Providencia stuartii
  5o79-assembly1_C  TM=3.605E-01  e=8.340E+00  Klebsiella pneumoniae

Sequence (156 aa):
MLSLISLLLLTGMQQVLLYFKALNQHELQQQRFYQMERLASFLTQKKRSRACLISAIGAEKVWRRLRTEKGCVLSLSYGRIYYFIEDLGAFPCLIASVAGKEFATHHTRVSLLLLEESQPEQFLQIRYLNPIIAFPCQEEKTKVNLGISSWRYVLK

Solvent-accessible surface area (backbone atoms only — not comparable to full-atom values): 8568 Å² total; per-residue (Å²): 108,70,68,62,52,53,49,53,52,51,52,50,53,51,49,52,54,51,48,54,52,51,51,55,53,50,51,54,51,52,54,50,51,54,52,52,49,54,49,44,57,50,60,71,71,47,86,73,60,72,86,34,52,43,76,77,71,54,71,69,55,48,51,56,39,36,72,71,72,49,61,39,76,46,83,52,100,71,35,38,34,27,31,42,36,25,59,70,48,76,38,45,34,40,30,29,77,56,97,90,41,76,20,8,29,32,37,35,35,34,38,40,36,40,47,37,83,98,50,66,38,37,36,40,35,40,32,36,34,40,82,38,83,58,54,90,50,96,63,81,73,42,82,48,77,71,40,80,75,48,73,48,78,46,82,87

pLDDT: mean 90.6, std 6.18, range [65.62, 96.81]

Mean predicted aligned error: 6.05 Å